Protein AF-A0A5K1EMX3-F1 (afdb_monomer_lite)

Foldseek 3Di:
DLQVVLVVLQLDPVSLVVLLLLLCQQQQHDSVCSCVVQPDPDVVVVCVVVVVPDPPPPDDPVPDRDNHNPVVNVVNVVSNVVNCVVCVVVLVVRPRSVSSVD

Structure (mmCIF, N/CA/C/O backbone):
data_AF-A0A5K1EMX3-F1
#
_entry.id   AF-A0A5K1EMX3-F1
#
loop_
_atom_site.group_PDB
_atom_site.id
_atom_site.type_symbol
_atom_site.label_atom_id
_atom_site.label_alt_id
_atom_site.label_comp_id
_atom_site.label_asym_id
_atom_site.label_entity_id
_atom_site.label_seq_id
_atom_site.pdbx_PDB_ins_code
_atom_site.Cartn_x
_atom_site.Cartn_y
_atom_site.Cartn_z
_atom_site.occupancy
_atom_site.B_iso_or_equiv
_atom_site.auth_seq_id
_atom_site.auth_comp_id
_atom_site.auth_asym_id
_atom_site.auth_atom_id
_atom_site.pdbx_PDB_model_num
ATOM 1 N N . GLU A 1 1 ? -4.063 -2.735 -16.404 1.00 59.06 1 GLU A N 1
ATOM 2 C CA . GLU A 1 1 ? -4.168 -1.263 -16.291 1.00 59.06 1 GLU A CA 1
ATOM 3 C C . GLU A 1 1 ? -4.026 -0.770 -14.851 1.00 59.06 1 GLU A C 1
ATOM 5 O O . GLU A 1 1 ? -3.077 -0.047 -14.572 1.00 59.06 1 GLU A O 1
ATOM 10 N N . VAL A 1 2 ? -4.871 -1.240 -13.920 1.00 62.78 2 VAL A N 1
ATOM 11 C CA . VAL A 1 2 ? -4.827 -0.849 -12.493 1.00 62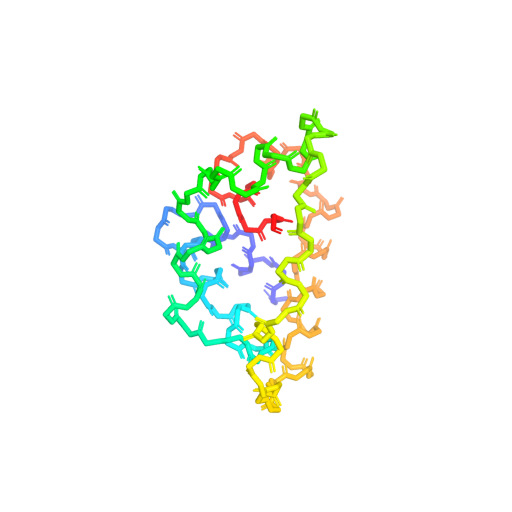.78 2 VAL A CA 1
ATOM 12 C C . VAL A 1 2 ? -3.446 -1.073 -11.856 1.00 62.78 2 VAL A C 1
ATOM 14 O O . VAL A 1 2 ? -2.927 -0.156 -11.239 1.00 62.78 2 VAL A O 1
ATOM 17 N N . ALA A 1 3 ? -2.791 -2.217 -12.091 1.00 68.88 3 ALA A N 1
ATOM 18 C CA . ALA A 1 3 ? -1.478 -2.528 -11.505 1.00 68.88 3 ALA A CA 1
ATOM 19 C C . ALA A 1 3 ? -0.357 -1.535 -11.887 1.00 68.88 3 ALA A C 1
ATOM 21 O O . ALA A 1 3 ? 0.368 -1.045 -11.026 1.00 68.88 3 ALA A O 1
ATOM 22 N N . ALA A 1 4 ? -0.232 -1.174 -13.167 1.00 68.00 4 ALA A N 1
ATOM 23 C CA . ALA A 1 4 ? 0.797 -0.229 -13.619 1.00 68.00 4 ALA A CA 1
ATOM 24 C C . ALA A 1 4 ? 0.548 1.199 -13.095 1.00 68.00 4 ALA A C 1
ATOM 26 O O . ALA A 1 4 ? 1.483 1.946 -12.801 1.00 68.00 4 ALA A O 1
ATOM 27 N N . VAL A 1 5 ? -0.726 1.579 -12.948 1.00 75.44 5 VAL A N 1
ATOM 28 C CA . VAL A 1 5 ? -1.119 2.844 -12.317 1.00 75.44 5 VAL A CA 1
ATOM 29 C C . VAL A 1 5 ? -0.805 2.813 -10.818 1.00 75.44 5 VAL A C 1
ATOM 31 O O . VAL A 1 5 ? -0.226 3.774 -10.314 1.00 75.44 5 VAL A O 1
ATOM 34 N N . SER A 1 6 ? -1.081 1.698 -10.132 1.00 75.69 6 SER A N 1
ATOM 35 C CA . SER A 1 6 ? -0.738 1.496 -8.720 1.00 75.69 6 SER A CA 1
ATOM 36 C C . SER A 1 6 ? 0.761 1.658 -8.472 1.00 75.69 6 SER A C 1
ATOM 38 O O . SER A 1 6 ? 1.138 2.407 -7.578 1.00 75.69 6 SER A O 1
ATOM 40 N N . GLY A 1 7 ? 1.620 1.064 -9.306 1.00 78.06 7 GLY A N 1
ATOM 41 C CA . GLY A 1 7 ? 3.074 1.193 -9.170 1.00 78.06 7 GLY A CA 1
ATOM 42 C C . GLY A 1 7 ? 3.577 2.639 -9.204 1.00 78.06 7 GLY A C 1
ATOM 43 O O . GLY A 1 7 ? 4.280 3.081 -8.295 1.00 78.06 7 GLY A O 1
ATOM 44 N N . ARG A 1 8 ? 3.159 3.419 -10.211 1.00 83.12 8 ARG A N 1
ATOM 45 C CA . ARG A 1 8 ? 3.565 4.834 -10.345 1.00 83.12 8 ARG A CA 1
ATOM 46 C C . ARG A 1 8 ? 3.063 5.705 -9.194 1.00 83.12 8 ARG A C 1
ATOM 48 O O . ARG A 1 8 ? 3.776 6.599 -8.748 1.00 83.12 8 ARG A O 1
ATOM 55 N N . ILE A 1 9 ? 1.846 5.449 -8.714 1.00 85.62 9 ILE A N 1
ATOM 56 C CA . ILE A 1 9 ? 1.257 6.196 -7.596 1.00 85.62 9 ILE A CA 1
ATOM 57 C C . ILE A 1 9 ? 1.990 5.867 -6.289 1.00 85.62 9 ILE A C 1
ATOM 59 O O . ILE A 1 9 ? 2.313 6.777 -5.530 1.00 85.62 9 ILE A O 1
ATOM 63 N N . MET A 1 10 ? 2.311 4.593 -6.046 1.00 86.38 10 MET A N 1
ATOM 64 C CA . MET A 1 10 ? 3.009 4.140 -4.837 1.00 86.38 10 MET A CA 1
ATOM 65 C C . MET A 1 10 ? 4.440 4.669 -4.723 1.00 86.38 10 MET A C 1
ATOM 67 O O . MET A 1 10 ? 4.912 4.906 -3.616 1.00 86.38 10 MET A O 1
ATOM 71 N N . LEU A 1 11 ? 5.129 4.862 -5.849 1.00 87.56 11 LEU A N 1
ATOM 72 C CA . LEU A 1 11 ? 6.504 5.370 -5.884 1.00 87.56 11 LEU A CA 1
ATOM 73 C C . LEU A 1 11 ? 6.598 6.906 -5.807 1.00 87.56 11 LEU A C 1
ATOM 75 O O . LEU A 1 11 ? 7.695 7.447 -5.695 1.00 87.56 11 LEU A O 1
ATOM 79 N N . SER A 1 12 ? 5.470 7.619 -5.850 1.00 89.94 12 SER A N 1
ATOM 80 C CA . SER A 1 12 ? 5.415 9.078 -5.728 1.00 89.94 12 SER A CA 1
ATOM 81 C C . SER A 1 12 ? 5.251 9.508 -4.269 1.00 89.94 12 SER A C 1
ATOM 83 O O . SER A 1 12 ? 4.446 8.931 -3.536 1.00 89.94 12 SER A O 1
ATOM 85 N N . SER A 1 13 ? 5.934 10.583 -3.861 1.00 85.75 13 SER A N 1
ATOM 86 C CA . SER A 1 13 ? 5.757 11.185 -2.533 1.00 85.75 13 SER A CA 1
ATOM 87 C C . SER A 1 13 ? 4.293 11.555 -2.283 1.00 85.75 13 SER A C 1
ATOM 89 O O . SER A 1 13 ? 3.686 11.060 -1.341 1.00 85.75 13 SER A O 1
ATOM 91 N N . TYR A 1 14 ? 3.677 12.326 -3.179 1.00 86.38 14 TYR A N 1
ATOM 92 C CA . TYR A 1 14 ? 2.268 12.715 -3.069 1.00 86.38 14 TYR A CA 1
ATOM 93 C C . TYR A 1 14 ? 1.311 11.562 -3.366 1.00 86.38 14 TYR A C 1
ATOM 95 O O . TYR A 1 14 ? 0.307 11.397 -2.671 1.00 86.38 14 TYR A O 1
ATOM 103 N N . GLY A 1 15 ? 1.629 10.747 -4.377 1.00 86.31 15 GLY A N 1
ATOM 104 C CA . GLY A 1 15 ? 0.790 9.614 -4.760 1.00 86.31 15 GLY A CA 1
ATOM 105 C C . GLY A 1 15 ? 0.619 8.617 -3.617 1.00 86.31 15 GLY A C 1
ATOM 106 O O . GLY A 1 15 ? -0.503 8.204 -3.334 1.00 86.31 15 GLY A O 1
ATOM 107 N N . SER A 1 16 ? 1.695 8.313 -2.889 1.00 87.94 16 SER A N 1
ATOM 108 C CA . SER A 1 16 ? 1.652 7.398 -1.748 1.00 87.94 16 SER A CA 1
ATOM 109 C C . SER A 1 16 ? 0.754 7.908 -0.617 1.00 87.94 16 SER A C 1
ATOM 111 O O . SER A 1 16 ? -0.010 7.125 -0.057 1.00 87.94 16 SER A O 1
ATOM 113 N N . HIS A 1 17 ? 0.751 9.215 -0.329 1.00 86.38 17 HIS A N 1
ATOM 114 C CA . HIS A 1 17 ? -0.165 9.809 0.651 1.00 86.38 17 HIS A CA 1
ATOM 115 C C . HIS A 1 17 ? -1.631 9.691 0.227 1.00 86.38 17 HIS A C 1
ATOM 117 O O . HIS A 1 17 ? -2.455 9.219 1.008 1.00 86.38 17 HIS A O 1
ATOM 123 N N . VAL A 1 18 ? -1.957 10.075 -1.012 1.00 88.19 18 VAL A N 1
ATOM 124 C CA . VAL A 1 18 ? -3.333 9.987 -1.535 1.00 88.19 18 VAL A CA 1
ATOM 125 C C . VAL A 1 18 ? -3.823 8.545 -1.502 1.00 88.19 18 VAL A C 1
ATOM 127 O O . VAL A 1 18 ? -4.953 8.269 -1.105 1.00 88.19 18 VAL A O 1
ATOM 130 N N . PHE A 1 19 ? -2.957 7.617 -1.889 1.00 88.44 19 PHE A N 1
ATOM 131 C CA . PHE A 1 19 ? -3.300 6.213 -2.005 1.00 88.44 19 PHE A CA 1
ATOM 132 C C . PHE A 1 19 ? -3.503 5.545 -0.640 1.00 88.44 19 PHE A C 1
ATOM 134 O O . PHE A 1 19 ? -4.465 4.802 -0.464 1.00 88.44 19 PHE A O 1
ATOM 141 N N . ARG A 1 20 ? -2.682 5.885 0.359 1.00 87.25 20 ARG A N 1
ATOM 142 C CA . ARG A 1 20 ? -2.870 5.477 1.762 1.00 87.25 20 ARG A CA 1
ATOM 143 C C . ARG A 1 20 ? -4.197 5.989 2.331 1.00 87.25 20 ARG A C 1
ATOM 145 O O . ARG A 1 20 ? -4.993 5.202 2.839 1.00 87.25 20 ARG A O 1
ATOM 152 N N . SER A 1 21 ? -4.499 7.273 2.129 1.00 85.81 21 SER A N 1
ATOM 153 C CA . SER A 1 21 ? -5.784 7.860 2.526 1.00 85.81 21 SER A CA 1
ATOM 154 C C . SER A 1 21 ? -6.972 7.184 1.838 1.00 85.81 21 SER A C 1
ATOM 156 O O . SER A 1 21 ? -7.973 6.885 2.489 1.00 85.81 21 SER A O 1
ATOM 158 N N . LEU A 1 22 ? -6.854 6.883 0.542 1.00 87.94 22 LEU A N 1
ATOM 159 C CA . LEU A 1 22 ? -7.886 6.178 -0.215 1.00 87.94 22 LEU A CA 1
ATOM 160 C C . LEU A 1 22 ? -8.123 4.763 0.326 1.00 87.94 22 LEU A C 1
ATOM 162 O O . LEU A 1 22 ? -9.276 4.374 0.504 1.00 87.94 22 LEU A O 1
ATOM 166 N N . LEU A 1 23 ? -7.061 4.007 0.628 1.00 87.62 23 LEU A N 1
ATOM 167 C CA . LEU A 1 23 ? -7.166 2.677 1.237 1.00 87.62 23 LEU A CA 1
ATOM 168 C C . LEU A 1 23 ? -7.876 2.742 2.595 1.00 87.62 23 LEU A C 1
ATOM 170 O O . LEU A 1 23 ? -8.770 1.937 2.857 1.00 87.62 23 LEU A O 1
ATOM 174 N N . CYS A 1 24 ? -7.548 3.736 3.423 1.00 84.69 24 CYS A N 1
ATOM 175 C CA . CYS A 1 24 ? -8.222 3.987 4.695 1.00 84.69 24 CYS A CA 1
ATOM 176 C C . CYS A 1 24 ? -9.722 4.267 4.531 1.00 84.69 24 CYS A C 1
ATOM 178 O O . CYS A 1 24 ? -10.537 3.681 5.251 1.00 84.69 24 CYS A O 1
ATOM 180 N N . VAL A 1 25 ? -10.102 5.108 3.567 1.00 84.88 25 VAL A N 1
ATOM 181 C CA . VAL A 1 25 ? -11.514 5.402 3.269 1.00 84.88 25 VAL A CA 1
ATOM 182 C C . VAL A 1 25 ? -12.235 4.157 2.752 1.00 84.88 25 VAL A C 1
ATOM 184 O O . VAL A 1 25 ? -13.320 3.833 3.230 1.00 84.88 25 VAL A O 1
ATOM 187 N N . CYS A 1 26 ? -11.624 3.413 1.826 1.00 86.81 26 CYS A N 1
ATOM 188 C CA . CYS A 1 26 ? -12.216 2.199 1.262 1.00 86.81 26 CYS A CA 1
ATOM 189 C C . CYS A 1 26 ? -12.394 1.096 2.315 1.00 86.81 26 CYS A C 1
ATOM 191 O O . CYS A 1 26 ? -13.354 0.334 2.238 1.00 86.81 26 CYS A O 1
ATOM 193 N N . LYS A 1 27 ? -11.516 1.045 3.323 1.00 83.88 27 LYS A N 1
ATOM 194 C CA . LYS A 1 27 ? -11.630 0.144 4.475 1.00 83.88 27 LYS A CA 1
ATOM 195 C C . LYS A 1 27 ? -12.725 0.561 5.469 1.00 83.88 27 LYS A C 1
ATOM 197 O O . LYS A 1 27 ? -13.123 -0.266 6.276 1.00 83.88 27 LYS A O 1
ATOM 202 N N . GLY A 1 28 ? -13.210 1.805 5.423 1.00 79.25 28 GLY A N 1
ATOM 203 C CA . GLY A 1 28 ? -14.206 2.325 6.373 1.00 79.25 28 GLY A CA 1
ATOM 204 C C . GLY A 1 28 ? -13.612 3.044 7.592 1.00 79.25 28 GLY A C 1
ATOM 205 O O . GLY A 1 28 ? -14.336 3.370 8.532 1.00 79.25 28 GLY A O 1
ATOM 206 N N . THR A 1 29 ? -12.305 3.334 7.594 1.00 72.31 29 THR A N 1
ATOM 207 C CA . THR A 1 29 ? -11.653 4.080 8.688 1.00 72.31 29 THR A CA 1
ATOM 208 C C . THR A 1 29 ? -11.879 5.590 8.554 1.00 72.31 29 THR A C 1
ATOM 210 O O . THR A 1 29 ? -11.922 6.126 7.445 1.00 72.31 29 THR A O 1
ATOM 213 N N . LYS A 1 30 ? -12.024 6.306 9.680 1.00 67.00 30 LYS A N 1
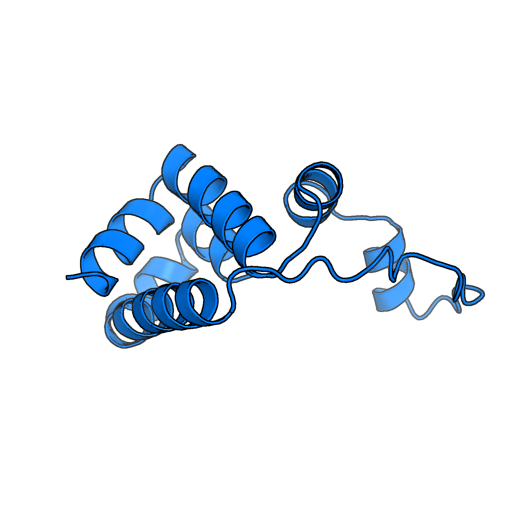ATOM 214 C CA . LYS A 1 30 ? -12.140 7.774 9.679 1.00 67.00 30 LYS A CA 1
ATOM 215 C C . LYS A 1 30 ? -10.813 8.402 9.242 1.00 67.00 30 LYS A C 1
ATOM 217 O O . LYS A 1 30 ? -9.7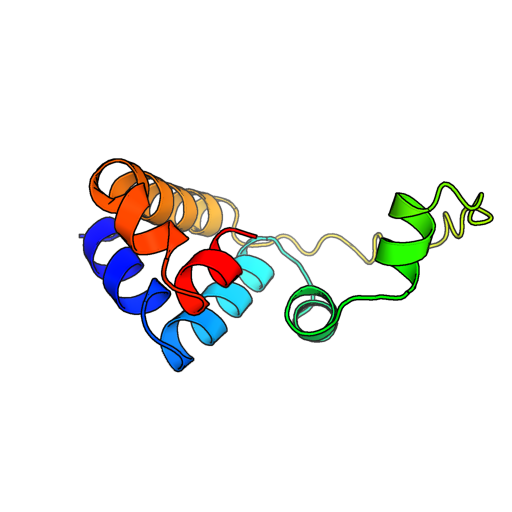59 8.031 9.751 1.00 67.00 30 LYS A O 1
ATOM 222 N N . LEU A 1 31 ? -10.868 9.378 8.335 1.00 62.25 31 LEU A N 1
ATOM 223 C CA . LEU A 1 31 ? -9.688 10.101 7.836 1.00 62.25 31 LEU A CA 1
ATOM 224 C C . LEU A 1 31 ? -8.875 10.764 8.967 1.00 62.25 31 LEU A C 1
ATOM 226 O O . LEU A 1 31 ? -7.653 10.694 8.941 1.00 62.25 31 LEU A O 1
ATOM 230 N N . ASP A 1 32 ? -9.526 11.269 10.017 1.00 58.16 32 ASP A N 1
ATOM 231 C CA . ASP A 1 32 ? -8.841 11.856 11.187 1.00 58.16 32 ASP A CA 1
ATOM 232 C C . ASP A 1 32 ? -8.058 10.821 12.022 1.00 58.16 32 ASP A C 1
ATOM 234 O O . ASP A 1 32 ? -7.142 11.158 12.776 1.00 58.16 32 ASP A O 1
ATOM 238 N N . ASP A 1 33 ? -8.405 9.536 11.904 1.00 59.69 33 ASP A N 1
ATOM 239 C CA . ASP A 1 33 ? -7.637 8.434 12.489 1.00 59.69 33 ASP A CA 1
ATOM 240 C C . ASP A 1 33 ? -6.557 7.919 11.521 1.00 59.69 33 ASP A C 1
ATOM 242 O O . ASP A 1 33 ? -5.568 7.335 11.962 1.00 59.69 33 ASP A O 1
ATOM 246 N N . SER A 1 34 ? -6.690 8.197 10.220 1.00 55.62 34 SER A N 1
ATOM 247 C CA . SER A 1 34 ? -5.724 7.846 9.171 1.00 55.62 34 SER A CA 1
ATOM 248 C C . SER A 1 34 ? -4.390 8.580 9.342 1.00 55.62 34 SER A C 1
ATOM 250 O O . SER A 1 34 ? -3.330 7.953 9.311 1.00 55.62 34 SER A O 1
ATOM 252 N N . GLU A 1 35 ? -4.403 9.879 9.665 1.00 55.19 35 GLU A N 1
ATOM 253 C CA . GLU A 1 35 ? -3.172 10.619 9.996 1.00 55.19 35 GLU A CA 1
ATOM 254 C C . GLU A 1 35 ? -2.445 10.006 11.209 1.00 55.19 35 GLU A C 1
ATOM 256 O O . GLU A 1 35 ? -1.216 9.898 11.229 1.00 55.19 35 GLU A O 1
ATOM 261 N N . LYS A 1 36 ? -3.200 9.479 12.186 1.00 55.03 36 LYS A N 1
ATOM 262 C CA . LYS A 1 36 ? -2.656 8.772 13.362 1.00 55.03 36 LYS A CA 1
ATOM 263 C C . LYS A 1 36 ? -2.125 7.370 13.043 1.00 55.03 36 LYS A C 1
ATOM 265 O O . LYS A 1 36 ? -1.404 6.793 13.865 1.00 55.03 36 LYS A O 1
ATOM 270 N N . ILE A 1 37 ? -2.524 6.780 11.918 1.00 57.94 37 ILE A N 1
ATOM 271 C CA . ILE A 1 37 ? -2.035 5.485 11.420 1.00 57.94 37 ILE A CA 1
ATOM 272 C C . ILE A 1 37 ? -0.795 5.697 10.545 1.00 57.94 37 ILE A C 1
ATOM 274 O O . ILE A 1 37 ? 0.143 4.908 10.614 1.00 57.94 37 ILE A O 1
ATOM 278 N N . HIS A 1 38 ? -0.752 6.781 9.769 1.00 60.50 38 HIS A N 1
ATOM 279 C CA . HIS A 1 38 ? 0.246 6.956 8.722 1.00 60.50 38 HIS A CA 1
ATOM 280 C C . HIS A 1 38 ? 1.506 7.733 9.110 1.00 60.50 38 HIS A C 1
ATOM 282 O O . HIS A 1 38 ? 2.514 7.584 8.411 1.00 60.50 38 HIS A O 1
ATOM 288 N N . VAL A 1 39 ? 1.464 8.546 10.175 1.00 56.03 39 VAL A N 1
ATOM 289 C CA . VAL A 1 39 ? 2.491 9.578 10.425 1.00 56.03 39 VAL A CA 1
ATOM 290 C C . VAL A 1 39 ? 3.310 9.367 11.706 1.00 56.03 39 VAL A C 1
ATOM 292 O O . VAL A 1 39 ? 4.386 9.948 11.823 1.00 56.03 39 VAL A O 1
ATOM 295 N N . LEU A 1 40 ? 2.908 8.517 12.661 1.00 54.72 40 LEU A N 1
ATOM 296 C CA . LEU A 1 40 ? 3.576 8.525 13.971 1.00 54.72 40 LEU A CA 1
ATOM 297 C C . LEU A 1 40 ? 3.841 7.140 14.573 1.00 54.72 40 LEU A C 1
ATOM 299 O O . LEU A 1 40 ? 2.921 6.359 14.812 1.00 54.72 40 LEU A O 1
ATOM 303 N N . LYS A 1 41 ? 5.112 6.883 14.935 1.00 53.59 41 LYS A N 1
ATOM 304 C CA . LYS A 1 41 ? 5.495 5.856 15.921 1.00 53.59 41 LYS A CA 1
ATOM 305 C C . LYS A 1 41 ? 4.777 6.179 17.233 1.00 53.59 41 LYS A C 1
ATOM 307 O O . LYS A 1 41 ? 5.256 6.977 18.034 1.00 53.59 41 LYS A O 1
ATOM 312 N N . ARG A 1 42 ? 3.609 5.577 17.454 1.00 59.81 42 ARG A N 1
ATOM 313 C CA . ARG A 1 42 ? 2.854 5.786 18.692 1.00 59.81 42 ARG A CA 1
ATOM 314 C C . ARG A 1 42 ? 3.529 5.080 19.860 1.00 59.81 42 ARG A C 1
ATOM 316 O O . ARG A 1 42 ? 3.961 3.934 19.733 1.00 59.81 42 ARG A O 1
ATOM 323 N N . THR A 1 43 ? 3.527 5.722 21.021 1.00 53.38 43 THR A N 1
ATOM 324 C CA . THR A 1 43 ? 3.921 5.118 22.304 1.00 53.38 43 THR A CA 1
ATOM 325 C C . THR A 1 43 ? 3.097 3.867 22.626 1.00 53.38 43 THR A C 1
ATOM 327 O O . THR A 1 43 ? 3.625 2.936 23.222 1.00 53.38 43 THR A O 1
ATOM 330 N N . SER A 1 44 ? 1.856 3.770 22.132 1.00 56.75 44 SER A N 1
ATOM 331 C CA . SER A 1 44 ? 1.039 2.550 22.211 1.00 56.75 44 SER A CA 1
ATOM 332 C C . SER A 1 44 ? 1.654 1.367 21.446 1.00 56.75 44 SER A C 1
ATOM 334 O O . SER A 1 44 ? 1.719 0.266 21.980 1.00 56.75 44 SER A O 1
ATOM 336 N N . SER A 1 45 ? 2.181 1.598 20.234 1.00 59.28 45 SER A N 1
ATOM 337 C CA . SER A 1 45 ? 2.896 0.573 19.443 1.00 59.28 45 SER A CA 1
ATOM 338 C C . SER A 1 45 ? 4.252 0.197 20.053 1.00 59.28 45 SER A C 1
ATOM 340 O O . SER A 1 45 ? 4.812 -0.862 19.775 1.00 59.28 45 SER A O 1
ATOM 342 N N . LEU A 1 46 ? 4.829 1.093 20.859 1.00 60.16 46 LEU A N 1
ATOM 343 C CA . LEU A 1 46 ? 6.048 0.830 21.616 1.00 60.16 46 LEU A CA 1
ATOM 344 C C . LEU A 1 46 ? 5.741 -0.015 22.860 1.00 60.16 46 LEU A C 1
ATOM 346 O O . LEU A 1 46 ? 6.455 -0.975 23.112 1.00 60.16 46 LEU A O 1
ATOM 350 N N . ALA A 1 47 ? 4.665 0.292 23.588 1.00 64.50 47 ALA A N 1
ATOM 351 C CA . ALA A 1 47 ? 4.229 -0.471 24.757 1.00 64.50 47 ALA A CA 1
ATOM 352 C C . ALA A 1 47 ? 3.873 -1.926 24.405 1.00 64.50 47 ALA A C 1
ATOM 354 O O . ALA A 1 47 ? 4.281 -2.837 25.121 1.00 64.50 47 ALA A O 1
ATOM 355 N N . GLU A 1 48 ? 3.196 -2.141 23.271 1.00 64.94 48 GLU A N 1
ATOM 356 C CA . GLU A 1 48 ? 2.914 -3.476 22.727 1.00 64.94 48 GLU A CA 1
ATOM 357 C C . GLU A 1 48 ? 4.204 -4.266 22.455 1.00 64.94 48 GLU A C 1
ATOM 359 O O . GLU A 1 48 ? 4.351 -5.395 22.918 1.00 64.94 48 GLU A O 1
ATOM 364 N N . ARG A 1 49 ? 5.189 -3.648 21.787 1.00 70.88 49 ARG A N 1
ATOM 365 C CA . ARG A 1 49 ? 6.489 -4.284 21.504 1.00 70.88 49 ARG A CA 1
ATOM 366 C C . ARG A 1 49 ? 7.324 -4.545 22.755 1.00 70.88 49 ARG A C 1
ATOM 368 O O . ARG A 1 49 ? 8.041 -5.537 22.808 1.00 70.88 49 ARG A O 1
ATOM 375 N N . LEU A 1 50 ? 7.241 -3.670 23.756 1.00 72.12 50 LEU A N 1
ATOM 376 C CA . LEU A 1 50 ? 7.990 -3.798 25.007 1.00 72.12 50 LEU A CA 1
ATOM 377 C C . LEU A 1 50 ? 7.347 -4.777 26.001 1.00 72.12 50 LEU A C 1
ATOM 379 O O . LEU A 1 50 ? 7.864 -4.929 27.104 1.00 72.12 50 LEU A O 1
ATOM 383 N N . SER A 1 51 ? 6.233 -5.436 25.645 1.00 68.06 51 SER A N 1
ATOM 384 C CA . SER A 1 51 ? 5.483 -6.337 26.539 1.00 68.06 51 SER A CA 1
ATOM 385 C C . SER A 1 51 ? 5.115 -5.708 27.890 1.00 68.06 51 SER A C 1
ATOM 387 O O . SER A 1 51 ? 4.786 -6.411 28.849 1.00 68.06 51 SER A O 1
ATOM 389 N N . VAL A 1 52 ? 5.132 -4.375 27.981 1.00 62.22 52 VAL A N 1
ATOM 390 C CA . VAL A 1 52 ? 4.582 -3.662 29.128 1.00 62.22 52 VAL A CA 1
ATOM 391 C C . VAL A 1 52 ? 3.095 -3.950 29.060 1.00 62.22 52 VAL A C 1
ATOM 393 O O . VAL A 1 52 ? 2.456 -3.576 28.077 1.00 62.22 52 VAL A O 1
ATOM 396 N N . LYS A 1 53 ? 2.549 -4.670 30.051 1.00 54.28 53 LYS A N 1
ATOM 397 C CA . LYS A 1 53 ? 1.106 -4.907 30.174 1.00 54.28 53 LYS A CA 1
ATOM 398 C C . LYS A 1 53 ? 0.413 -3.547 30.194 1.00 54.28 53 LYS A C 1
ATOM 400 O O . LYS A 1 53 ? 0.206 -2.953 31.247 1.00 54.28 53 LYS A O 1
ATOM 405 N N . SER A 1 54 ? 0.047 -3.059 29.015 1.00 47.97 54 SER A N 1
ATOM 406 C CA . SER A 1 54 ? -0.966 -2.044 28.856 1.00 47.97 54 SER A CA 1
ATOM 407 C C . SER A 1 54 ? -2.170 -2.629 29.564 1.00 47.97 54 SER A C 1
ATOM 409 O O . SER A 1 54 ? -2.691 -3.667 29.143 1.00 47.97 54 SER A O 1
ATOM 411 N N . VAL A 1 55 ? -2.605 -1.987 30.650 1.00 47.97 55 VAL A N 1
ATOM 412 C CA . VAL A 1 55 ? -4.002 -2.076 31.066 1.00 47.97 55 VAL A CA 1
ATOM 413 C C . VAL A 1 55 ? -4.777 -1.970 29.769 1.00 47.97 55 VAL A C 1
ATOM 415 O O . VAL A 1 55 ? -4.564 -1.028 28.997 1.00 47.97 55 VAL A O 1
ATOM 418 N N . ARG A 1 56 ? -5.528 -3.020 29.437 1.00 51.09 56 ARG A N 1
ATOM 419 C CA . ARG A 1 56 ? -6.361 -2.999 28.251 1.00 51.09 56 ARG A CA 1
ATOM 420 C C . ARG A 1 56 ? -7.278 -1.801 28.445 1.00 51.09 56 ARG A C 1
ATOM 422 O O . ARG A 1 56 ? -8.296 -1.909 29.115 1.00 51.09 56 ARG A O 1
ATOM 429 N N . LEU A 1 57 ? -6.963 -0.695 27.783 1.00 44.28 57 LEU A N 1
ATOM 430 C CA . LEU A 1 57 ? -7.960 0.228 27.271 1.00 44.28 57 LEU A CA 1
ATOM 431 C C . LEU A 1 57 ? -8.658 -0.508 26.112 1.00 44.28 57 LEU A C 1
ATOM 433 O O . LEU A 1 57 ? -8.652 -0.096 24.958 1.00 44.28 57 LEU A O 1
ATOM 437 N N . ALA A 1 58 ? -9.210 -1.682 26.443 1.00 42.97 58 ALA A N 1
ATOM 438 C CA . ALA A 1 58 ? -10.293 -2.329 25.743 1.00 42.97 58 ALA A CA 1
ATOM 439 C C . ALA A 1 58 ? -11.499 -1.441 26.032 1.00 42.97 58 ALA A C 1
ATOM 441 O O . ALA A 1 58 ? -12.242 -1.645 26.983 1.00 42.97 58 ALA A O 1
ATOM 442 N N . GLY A 1 59 ? -11.576 -0.356 25.279 1.00 37.72 59 GLY A N 1
ATOM 443 C CA . GLY A 1 59 ? -12.536 0.703 25.497 1.00 37.72 59 GLY A CA 1
ATOM 444 C C . GLY A 1 59 ? -12.529 1.621 24.292 1.00 37.72 59 GLY A C 1
ATOM 445 O O . GLY A 1 59 ? -11.925 2.683 24.322 1.00 37.72 59 GLY A O 1
ATOM 446 N N . ASN A 1 60 ? -13.232 1.189 23.247 1.00 39.47 60 ASN A N 1
ATOM 447 C CA . ASN A 1 60 ? -13.921 2.079 22.311 1.00 39.47 60 ASN A CA 1
ATOM 448 C C . ASN A 1 60 ? -13.104 2.786 21.209 1.00 39.47 60 ASN A C 1
ATOM 450 O O . ASN A 1 60 ? -13.396 3.934 20.889 1.00 39.47 60 ASN A O 1
ATOM 454 N N . TYR A 1 61 ? -12.196 2.086 20.517 1.00 42.91 61 TYR A N 1
ATOM 455 C CA . TYR A 1 61 ? -11.830 2.466 19.130 1.00 42.91 61 TYR A CA 1
ATOM 456 C C . TYR A 1 61 ? -12.448 1.550 18.069 1.00 42.91 61 TYR A C 1
ATOM 458 O O . TYR A 1 61 ? -12.116 1.650 16.893 1.00 42.91 61 TYR A O 1
ATOM 466 N N . LEU A 1 62 ? -13.392 0.686 18.456 1.00 46.25 62 LEU A N 1
ATOM 467 C CA . LEU A 1 62 ? -14.401 0.170 17.529 1.00 46.25 62 LEU A CA 1
ATOM 468 C C . LEU A 1 62 ? -15.406 1.301 17.270 1.00 46.25 62 LEU A C 1
ATOM 470 O O . LEU A 1 62 ? -16.582 1.216 17.618 1.00 46.25 62 LEU A O 1
ATOM 474 N N . THR A 1 63 ? -14.918 2.434 16.774 1.00 44.00 63 THR A N 1
ATOM 475 C CA . THR A 1 63 ? -15.735 3.591 16.435 1.00 44.00 63 THR A CA 1
ATOM 476 C C . THR A 1 63 ? -16.463 3.270 15.147 1.00 44.00 63 THR A C 1
ATOM 478 O O . THR A 1 63 ? -16.022 3.684 14.088 1.00 44.00 63 THR A O 1
ATOM 481 N N . GLN A 1 64 ? -17.569 2.529 15.280 1.00 48.75 64 GLN A N 1
ATOM 482 C CA . GLN A 1 64 ? -18.602 2.321 14.265 1.00 48.75 64 GLN A CA 1
ATOM 483 C C . GLN A 1 64 ? -18.012 2.096 12.876 1.00 48.75 64 GLN A C 1
ATOM 485 O O . GLN A 1 64 ? -17.806 3.059 12.139 1.00 48.75 64 GLN A O 1
ATOM 490 N N . ASP A 1 65 ? -17.762 0.829 12.548 1.00 55.94 65 ASP A N 1
ATOM 491 C CA . ASP A 1 65 ? -17.382 0.385 11.210 1.00 55.94 65 ASP A CA 1
ATOM 492 C C . ASP A 1 65 ? -18.361 0.996 10.198 1.00 55.94 65 ASP A C 1
ATOM 494 O O . ASP A 1 65 ? -19.499 0.547 10.033 1.00 55.94 65 ASP A O 1
ATOM 498 N N . ARG A 1 66 ? -17.975 2.134 9.613 1.00 61.34 66 ARG A N 1
ATOM 499 C CA . ARG A 1 66 ? -18.735 2.730 8.527 1.00 61.34 66 ARG A CA 1
ATOM 500 C C . ARG A 1 66 ? -18.552 1.763 7.385 1.00 61.34 66 ARG A C 1
ATOM 502 O O . ARG A 1 66 ? -17.419 1.421 7.062 1.00 61.34 66 ARG A O 1
ATOM 509 N N . GLN A 1 67 ? -19.660 1.344 6.785 1.00 70.69 67 GLN A N 1
ATOM 510 C CA . GLN A 1 67 ? -19.638 0.497 5.605 1.00 70.69 67 GLN A CA 1
ATOM 511 C C . GLN A 1 67 ? -18.771 1.189 4.545 1.00 70.69 67 GLN A C 1
ATOM 513 O O . GLN A 1 67 ? -19.169 2.196 3.963 1.00 70.69 67 GLN A O 1
ATOM 518 N N . GLY A 1 68 ? -17.529 0.720 4.408 1.00 81.62 68 GLY A N 1
ATOM 519 C CA . GLY A 1 68 ? -16.570 1.248 3.453 1.00 81.62 68 GLY A CA 1
ATOM 520 C C . GLY A 1 68 ? -16.942 0.835 2.032 1.00 81.62 68 GLY A C 1
ATOM 521 O O . GLY A 1 68 ? -18.084 0.492 1.727 1.00 81.62 68 GLY A O 1
ATOM 522 N N . PHE A 1 69 ? -15.945 0.791 1.158 1.00 88.56 69 PHE A N 1
ATOM 523 C CA . PHE A 1 69 ? -16.093 0.329 -0.219 1.00 88.56 69 PHE A CA 1
ATOM 524 C C . PHE A 1 69 ? -15.304 -0.973 -0.404 1.00 88.56 69 PHE A C 1
ATOM 526 O O . PHE A 1 69 ? -14.210 -0.946 -0.967 1.00 88.56 69 PHE A O 1
ATOM 533 N N . PRO A 1 70 ? -15.815 -2.125 0.074 1.00 87.44 70 PRO A N 1
ATOM 534 C CA . PRO A 1 70 ? -15.053 -3.373 0.125 1.00 87.44 70 PRO A CA 1
ATOM 535 C C . PRO A 1 70 ? -14.633 -3.877 -1.260 1.00 87.44 70 PRO A C 1
ATOM 537 O O . PRO A 1 70 ? -13.517 -4.364 -1.419 1.00 87.44 70 PRO A O 1
ATOM 540 N N . GLU A 1 71 ? -15.482 -3.722 -2.276 1.00 89.56 71 GLU A N 1
ATOM 541 C CA . GLU A 1 71 ? -15.152 -4.138 -3.645 1.00 89.56 71 GLU A CA 1
ATOM 542 C C . GLU A 1 71 ? -14.086 -3.236 -4.278 1.00 89.56 71 GLU A C 1
ATOM 544 O O . GLU A 1 71 ? -13.157 -3.726 -4.922 1.00 89.56 71 GLU A O 1
ATOM 549 N N . LEU A 1 72 ? -14.143 -1.925 -4.014 1.00 88.88 72 LEU A N 1
ATOM 550 C CA . LEU A 1 72 ? -13.087 -1.002 -4.429 1.00 88.88 72 LEU A CA 1
ATOM 551 C C . LEU A 1 72 ? -11.779 -1.300 -3.688 1.00 88.88 72 LEU A C 1
ATOM 553 O O . LEU A 1 72 ? -10.724 -1.353 -4.311 1.00 88.88 72 LEU A O 1
ATOM 557 N N . PHE A 1 73 ? -11.846 -1.567 -2.382 1.00 88.88 73 PHE A N 1
ATOM 558 C CA . PHE A 1 73 ? -10.689 -1.953 -1.580 1.00 88.88 73 PHE A CA 1
ATOM 559 C C . PHE A 1 73 ? -10.018 -3.212 -2.143 1.00 88.88 73 PHE A C 1
ATOM 561 O O . PHE A 1 73 ? -8.817 -3.202 -2.397 1.00 88.88 73 PHE A O 1
ATOM 568 N N . LYS A 1 74 ? -10.788 -4.270 -2.429 1.00 89.75 74 LYS A N 1
ATOM 569 C CA . LYS A 1 74 ? -10.274 -5.499 -3.057 1.00 89.75 74 LYS A CA 1
ATOM 570 C C . LYS A 1 74 ? -9.642 -5.230 -4.421 1.00 89.75 74 LYS A C 1
ATOM 572 O O . LYS A 1 74 ? -8.566 -5.755 -4.693 1.00 89.75 74 LYS A O 1
ATOM 577 N N . CYS A 1 75 ? -10.276 -4.408 -5.259 1.00 90.38 75 CYS A N 1
ATOM 578 C CA . CYS A 1 75 ? -9.742 -4.039 -6.571 1.00 90.38 75 CYS A CA 1
ATOM 579 C C . CYS A 1 75 ? -8.384 -3.326 -6.449 1.00 90.38 75 CYS A C 1
ATOM 581 O O . CYS A 1 75 ? -7.422 -3.690 -7.129 1.00 90.38 75 CYS A O 1
ATOM 583 N N . LEU A 1 76 ? -8.277 -2.366 -5.525 1.00 89.56 76 LEU A N 1
ATOM 584 C CA . LEU A 1 76 ? -7.040 -1.633 -5.254 1.00 89.56 76 LEU A CA 1
ATOM 585 C C . LEU A 1 76 ? -5.935 -2.560 -4.736 1.00 89.56 76 LEU A C 1
ATOM 587 O O . LEU A 1 76 ? -4.829 -2.541 -5.272 1.00 89.56 76 LEU A O 1
ATOM 591 N N . ILE A 1 77 ? -6.239 -3.416 -3.756 1.00 89.88 77 ILE A N 1
ATOM 592 C CA . ILE A 1 77 ? -5.288 -4.406 -3.232 1.00 89.88 77 ILE A CA 1
ATOM 593 C C . ILE A 1 77 ? -4.852 -5.382 -4.333 1.00 89.88 77 ILE A C 1
ATOM 595 O O . ILE A 1 77 ? -3.666 -5.677 -4.446 1.00 89.88 77 ILE A O 1
ATOM 599 N N . GLY A 1 78 ? -5.768 -5.833 -5.192 1.00 91.00 78 GLY A N 1
ATOM 600 C CA . GLY A 1 78 ? -5.443 -6.675 -6.345 1.00 91.00 78 GLY A CA 1
ATOM 601 C C . GLY A 1 78 ? -4.476 -5.999 -7.321 1.00 91.00 78 GLY A C 1
ATOM 602 O O . GLY A 1 78 ? -3.540 -6.637 -7.800 1.00 91.00 78 GLY A O 1
ATOM 603 N N . GLY A 1 79 ? -4.643 -4.696 -7.565 1.00 88.62 79 GLY A N 1
ATOM 604 C CA . GLY A 1 79 ? -3.705 -3.893 -8.354 1.00 88.62 79 GLY A CA 1
ATOM 605 C C . GLY A 1 79 ? -2.320 -3.786 -7.712 1.00 88.62 79 GLY A C 1
ATOM 606 O O . GLY A 1 79 ? -1.314 -3.994 -8.393 1.00 88.62 79 GLY A O 1
ATOM 607 N N . ILE A 1 80 ? -2.268 -3.527 -6.402 1.00 89.56 80 ILE A N 1
ATOM 608 C CA . ILE A 1 80 ? -1.019 -3.454 -5.628 1.00 89.56 80 ILE A CA 1
ATOM 609 C C . ILE A 1 80 ? -0.286 -4.790 -5.663 1.00 89.56 80 ILE A C 1
ATOM 611 O O . ILE A 1 80 ? 0.892 -4.823 -5.998 1.00 89.56 80 ILE A O 1
ATOM 615 N N . LEU A 1 81 ? -0.974 -5.891 -5.352 1.00 89.38 81 LEU A N 1
ATOM 616 C CA . LEU A 1 81 ? -0.385 -7.229 -5.340 1.00 89.38 81 LEU A CA 1
ATOM 617 C C . LEU A 1 81 ? 0.049 -7.668 -6.739 1.00 89.38 81 LEU A C 1
ATOM 619 O O . LEU A 1 81 ? 1.107 -8.273 -6.882 1.00 89.38 81 LEU A O 1
ATOM 623 N N . GLY A 1 82 ? -0.728 -7.322 -7.768 1.00 90.50 82 GLY A N 1
ATOM 624 C CA . GLY A 1 82 ? -0.360 -7.561 -9.160 1.00 90.50 82 GLY A CA 1
ATOM 625 C C . GLY A 1 82 ? 0.936 -6.848 -9.544 1.00 90.50 82 GLY A C 1
ATOM 626 O O . GLY A 1 82 ? 1.821 -7.471 -10.113 1.00 90.50 82 GLY A O 1
ATOM 627 N N . TYR A 1 83 ? 1.087 -5.572 -9.178 1.00 88.69 83 TYR A N 1
ATOM 628 C CA . TYR A 1 83 ? 2.323 -4.825 -9.435 1.00 88.69 83 TYR A CA 1
ATOM 629 C C . TYR A 1 83 ? 3.494 -5.321 -8.578 1.00 88.69 83 TYR A C 1
ATOM 631 O O . TYR A 1 83 ? 4.614 -5.466 -9.067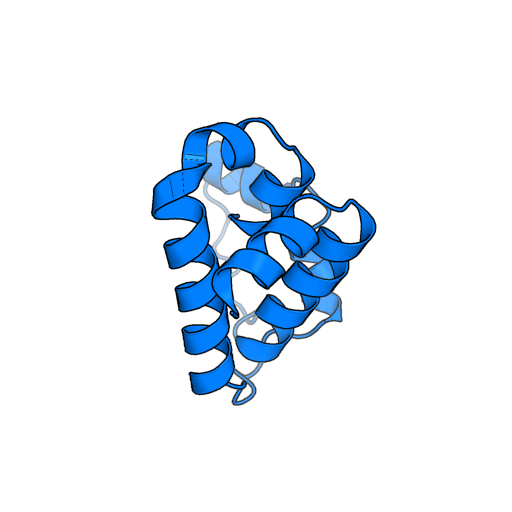 1.00 88.69 83 TYR A O 1
ATOM 639 N N . ALA A 1 84 ? 3.232 -5.604 -7.302 1.00 88.12 84 ALA A N 1
ATOM 640 C CA . ALA A 1 84 ? 4.233 -6.062 -6.353 1.00 88.12 84 ALA A CA 1
ATOM 641 C C . ALA A 1 84 ? 4.796 -7.430 -6.724 1.00 88.12 84 ALA A C 1
ATOM 643 O O . ALA A 1 84 ? 5.989 -7.638 -6.552 1.00 88.12 84 ALA A O 1
ATOM 644 N N . ARG A 1 85 ? 3.985 -8.335 -7.282 1.00 88.88 85 ARG A N 1
ATOM 645 C CA . ARG A 1 85 ? 4.447 -9.652 -7.736 1.00 88.88 85 ARG A CA 1
ATOM 646 C C . ARG A 1 85 ? 5.678 -9.558 -8.641 1.00 88.88 85 ARG A C 1
ATOM 648 O O . ARG A 1 85 ? 6.606 -10.340 -8.465 1.00 88.88 85 ARG A O 1
ATOM 655 N N . ASP A 1 86 ? 5.681 -8.591 -9.552 1.00 89.38 86 ASP A N 1
ATOM 656 C CA . ASP A 1 86 ? 6.732 -8.452 -10.559 1.00 89.38 86 ASP A CA 1
ATOM 657 C C . ASP A 1 86 ? 7.808 -7.423 -10.157 1.00 89.38 86 ASP A C 1
ATOM 659 O O . ASP A 1 86 ? 8.909 -7.452 -10.696 1.00 89.38 86 ASP A O 1
ATOM 663 N N . ASN A 1 87 ? 7.520 -6.533 -9.194 1.00 88.75 87 ASN A N 1
ATOM 664 C CA . ASN A 1 87 ? 8.367 -5.373 -8.858 1.00 88.75 87 ASN A CA 1
ATOM 665 C C . ASN A 1 87 ? 8.640 -5.223 -7.346 1.00 88.75 87 ASN A C 1
ATOM 667 O O . ASN A 1 87 ? 8.902 -4.121 -6.862 1.00 88.75 87 ASN A O 1
ATOM 671 N N . ILE A 1 88 ? 8.547 -6.305 -6.560 1.00 87.38 88 ILE A N 1
ATOM 672 C CA . ILE A 1 88 ? 8.670 -6.233 -5.092 1.00 87.38 88 ILE A CA 1
ATOM 673 C C . ILE A 1 88 ? 10.012 -5.651 -4.636 1.00 87.38 88 ILE A C 1
ATOM 675 O O . ILE A 1 88 ? 10.045 -4.912 -3.655 1.00 87.38 88 ILE A O 1
ATOM 679 N N . ALA A 1 89 ? 11.099 -5.945 -5.356 1.00 88.00 89 ALA A N 1
ATOM 680 C CA . ALA A 1 89 ? 12.433 -5.450 -5.028 1.00 88.00 89 ALA A CA 1
ATOM 681 C C . ALA A 1 89 ? 12.477 -3.913 -5.048 1.00 88.00 89 ALA A C 1
ATOM 683 O O . ALA A 1 89 ? 12.935 -3.294 -4.090 1.00 88.00 89 ALA A O 1
ATOM 684 N N . ASP A 1 90 ? 11.896 -3.298 -6.078 1.00 84.50 90 ASP A N 1
ATOM 685 C CA . ASP A 1 90 ? 11.844 -1.841 -6.212 1.00 84.50 90 ASP A CA 1
ATOM 686 C C . ASP A 1 90 ? 10.907 -1.209 -5.173 1.00 84.50 90 ASP A C 1
ATOM 688 O O . ASP A 1 90 ? 11.198 -0.152 -4.606 1.00 84.50 90 ASP A O 1
ATOM 692 N N . LEU A 1 91 ? 9.791 -1.882 -4.866 1.00 84.94 91 LEU A N 1
ATOM 693 C CA . LEU A 1 91 ? 8.838 -1.418 -3.855 1.00 84.94 91 LEU A CA 1
ATOM 694 C C . LEU A 1 91 ? 9.409 -1.446 -2.431 1.00 84.94 91 LEU A C 1
ATOM 696 O O . LEU A 1 91 ? 9.020 -0.606 -1.619 1.00 84.94 91 LEU A O 1
ATOM 700 N N . GLN A 1 92 ? 10.299 -2.390 -2.118 1.00 82.62 92 GLN A N 1
ATOM 701 C CA . GLN A 1 92 ? 10.928 -2.500 -0.797 1.00 82.62 92 GLN A CA 1
ATOM 702 C C . GLN A 1 92 ? 11.979 -1.416 -0.546 1.00 82.62 92 GLN A C 1
ATOM 704 O O . GLN A 1 92 ? 12.196 -1.026 0.599 1.00 82.62 92 GLN A O 1
ATOM 709 N N . VAL A 1 93 ? 12.632 -0.920 -1.599 1.00 86.25 93 VAL A N 1
ATOM 710 C CA . VAL A 1 93 ? 13.687 0.098 -1.473 1.00 86.25 93 VAL A CA 1
ATOM 711 C C . VAL A 1 93 ? 13.100 1.508 -1.377 1.00 86.25 93 VAL A C 1
ATOM 713 O O . VAL A 1 93 ? 13.679 2.382 -0.730 1.00 86.25 93 VAL A O 1
ATOM 716 N N . SER A 1 94 ? 11.930 1.747 -1.975 1.00 88.06 94 SER A N 1
ATOM 717 C CA . SER A 1 94 ? 11.271 3.050 -1.893 1.00 88.06 94 SER A CA 1
ATOM 718 C C . SER A 1 94 ? 10.534 3.236 -0.563 1.00 88.06 94 SER A C 1
ATOM 720 O O . SER A 1 94 ? 9.686 2.435 -0.152 1.00 88.06 94 SER A O 1
ATOM 722 N N . SER A 1 95 ? 10.844 4.346 0.113 1.00 84.81 95 SER A N 1
ATOM 723 C CA . SER A 1 95 ? 10.203 4.75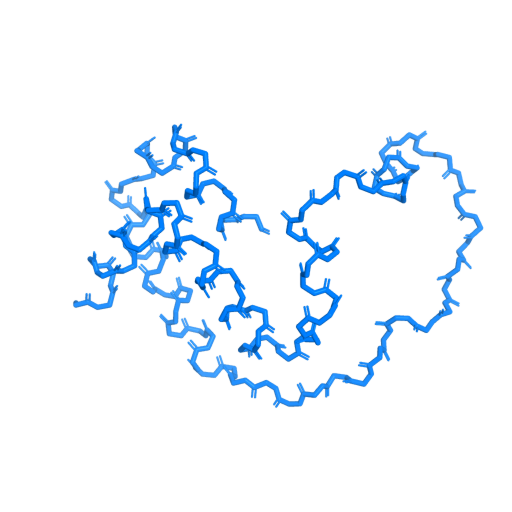1 1.367 1.00 84.81 95 SER A CA 1
ATOM 724 C C . SER A 1 95 ? 8.706 5.009 1.190 1.00 84.81 95 SER A C 1
ATOM 726 O O . SER A 1 95 ? 7.923 4.715 2.089 1.00 84.81 95 SER A O 1
ATOM 728 N N . TYR A 1 96 ? 8.288 5.501 0.022 1.00 87.38 96 TYR A N 1
ATOM 729 C CA . TYR A 1 96 ? 6.893 5.818 -0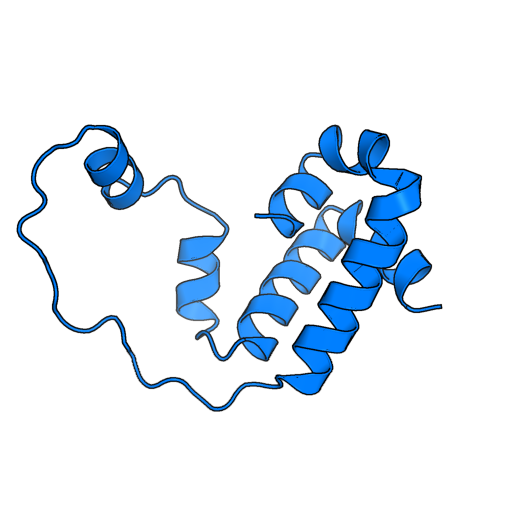.279 1.00 87.38 96 TYR A CA 1
ATOM 730 C C . TYR A 1 96 ? 6.051 4.560 -0.486 1.00 87.38 96 TYR A C 1
ATOM 732 O O . TYR A 1 96 ? 5.001 4.405 0.137 1.00 87.38 96 TYR A O 1
ATOM 740 N N . SER A 1 97 ? 6.535 3.618 -1.296 1.00 86.06 97 SER A N 1
ATOM 741 C CA . SER A 1 97 ? 5.831 2.355 -1.532 1.00 86.06 97 SER A CA 1
ATOM 742 C C . SER A 1 97 ? 5.814 1.482 -0.287 1.00 86.06 97 SER A C 1
ATOM 744 O O . SER A 1 97 ? 4.787 0.875 0.009 1.00 86.06 97 SER A O 1
ATOM 746 N N . SER A 1 98 ? 6.903 1.474 0.485 1.00 85.62 98 SER A N 1
ATOM 747 C CA . SER A 1 98 ? 6.963 0.765 1.765 1.00 85.62 98 SER A CA 1
ATOM 748 C C . SER A 1 98 ? 5.895 1.254 2.743 1.00 85.62 98 SER A C 1
ATOM 750 O O . SER A 1 98 ? 5.287 0.449 3.440 1.00 85.62 98 SER A O 1
ATOM 752 N N . LEU A 1 99 ? 5.614 2.560 2.768 1.00 84.81 99 LEU A N 1
ATOM 753 C CA . LEU A 1 99 ? 4.566 3.143 3.610 1.00 84.81 99 LEU A CA 1
ATOM 754 C C . LEU A 1 99 ? 3.144 2.799 3.148 1.00 84.81 99 LEU A C 1
ATOM 756 O O . LEU A 1 99 ? 2.232 2.807 3.970 1.00 84.81 99 LEU A O 1
ATOM 760 N N . VAL A 1 100 ? 2.939 2.542 1.854 1.00 87.19 100 VAL A N 1
ATOM 761 C CA . VAL A 1 100 ? 1.645 2.090 1.312 1.00 87.19 100 VAL A CA 1
ATOM 762 C C . VAL A 1 100 ? 1.382 0.623 1.658 1.00 87.19 100 VAL A C 1
ATOM 764 O O . VAL A 1 100 ? 0.233 0.250 1.866 1.00 87.19 100 VAL A O 1
ATOM 767 N N . LEU A 1 101 ? 2.428 -0.208 1.685 1.00 87.06 101 LEU A N 1
ATOM 768 C CA . LEU A 1 101 ? 2.316 -1.640 1.982 1.00 87.06 101 LEU A CA 1
ATOM 769 C C . LEU A 1 101 ? 2.076 -1.944 3.474 1.00 87.06 101 LEU A C 1
ATOM 771 O O . LEU A 1 101 ? 1.686 -3.067 3.793 1.00 87.06 101 LEU A O 1
ATOM 775 N N . GLN A 1 102 ? 2.328 -0.976 4.362 1.00 83.81 102 GLN A N 1
ATOM 776 C CA . GLN A 1 102 ? 2.042 -1.039 5.804 1.00 83.81 102 GLN A CA 1
ATOM 777 C C . GLN A 1 102 ? 0.565 -0.772 6.104 1.00 83.81 102 GLN A C 1
ATOM 779 O O . GLN A 1 102 ? -0.011 -1.552 6.895 1.00 83.81 102 GLN A O 1
#

Sequence (102 aa):
EVAAVSGRIMLSSYGSHVFRSLLCVCKGTKLDDSEKIHVLKRTSSLAERLSVKSVRLAGNYLTQDRQGFPELFKCLIGGILGYARDNIADLQVSSYSSLVLQ

Organism: NCBI:txid210225

InterPro domains:
  IPR040000 Nucleolar protein 9 [PTHR13102] (8-102)

Secondary structure (DSSP, 8-state):
-HHHHHHHHHTSHHHHHHHHHHHHHHHT--HHHHHHHHS---HHHHHHHTT-------SS---------HHHHHHHHHHHHHHHHHHHHHHHH-HHHHHHH-

pLDDT: mean 74.11, std 15.86, range [37.72, 91.0]

Radius of gyration: 15.57 Å; chains: 1; bounding box: 33×22×47 Å